Protein AF-A0A4P1QX45-F1 (afdb_monomer_lite)

Structure (mmCIF, N/CA/C/O backbone):
data_AF-A0A4P1QX45-F1
#
_entry.id   AF-A0A4P1QX45-F1
#
loop_
_atom_site.group_PDB
_atom_site.id
_atom_site.type_symbol
_atom_site.label_atom_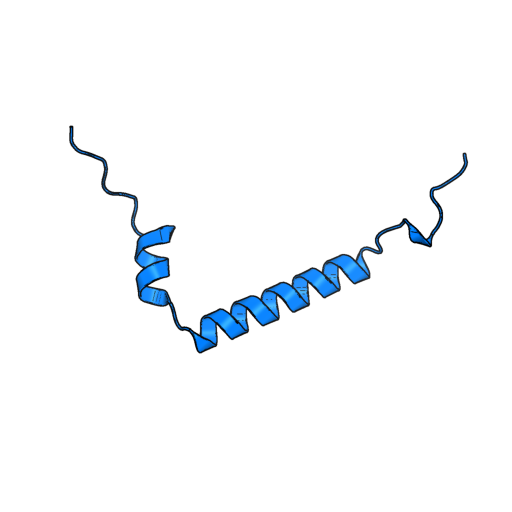id
_atom_site.label_alt_id
_atom_site.label_comp_id
_atom_site.label_asym_id
_atom_site.label_entity_id
_atom_site.label_seq_id
_atom_site.pdbx_PDB_ins_code
_atom_site.Cartn_x
_atom_site.Cartn_y
_atom_site.Cartn_z
_atom_site.occupancy
_atom_site.B_iso_or_equiv
_atom_site.auth_seq_id
_atom_site.auth_comp_id
_atom_site.auth_asym_id
_atom_site.auth_atom_id
_atom_site.pdbx_PDB_model_num
ATOM 1 N N . MET A 1 1 ? 35.278 -3.919 -15.790 1.00 44.28 1 MET A N 1
ATOM 2 C CA . MET A 1 1 ? 34.139 -3.676 -14.877 1.00 44.28 1 MET A CA 1
ATOM 3 C C . MET A 1 1 ? 32.957 -4.500 -15.369 1.00 44.28 1 MET A C 1
ATOM 5 O O . MET A 1 1 ? 32.281 -4.082 -16.299 1.00 44.28 1 MET A O 1
ATOM 9 N N . ALA A 1 2 ? 32.772 -5.716 -14.852 1.00 56.81 2 ALA A N 1
ATOM 10 C CA . ALA A 1 2 ? 31.665 -6.572 -15.278 1.00 56.81 2 ALA A CA 1
ATOM 11 C C . ALA A 1 2 ? 30.380 -6.113 -14.567 1.00 56.81 2 ALA A C 1
ATOM 13 O O . ALA A 1 2 ? 30.243 -6.284 -13.359 1.00 56.81 2 ALA A O 1
ATOM 14 N N . GLY A 1 3 ? 29.480 -5.448 -15.294 1.00 68.50 3 GLY A N 1
ATOM 15 C CA . GLY A 1 3 ? 28.172 -5.053 -14.770 1.00 68.50 3 GLY A CA 1
ATOM 16 C C . GLY A 1 3 ? 27.267 -6.268 -14.544 1.00 68.50 3 GLY A C 1
ATOM 17 O O . GLY A 1 3 ? 27.342 -7.245 -15.285 1.00 68.50 3 GLY A O 1
ATOM 18 N N . LEU A 1 4 ? 26.401 -6.195 -13.527 1.00 67.12 4 LEU A N 1
ATOM 19 C CA . LEU A 1 4 ? 25.413 -7.234 -13.218 1.00 67.12 4 LEU A CA 1
ATOM 20 C C . LEU A 1 4 ? 24.531 -7.544 -14.447 1.00 67.12 4 LEU A C 1
ATOM 22 O O . LEU A 1 4 ? 24.118 -6.612 -15.152 1.00 67.12 4 LEU A O 1
ATOM 26 N N . PRO A 1 5 ? 24.216 -8.829 -14.705 1.00 71.31 5 PRO A N 1
ATOM 27 C CA . PRO A 1 5 ? 23.468 -9.246 -15.886 1.00 71.31 5 PRO A CA 1
ATOM 28 C C . PRO A 1 5 ? 22.095 -8.569 -15.915 1.00 71.31 5 PRO A C 1
ATOM 30 O O . PRO A 1 5 ? 21.439 -8.434 -14.884 1.00 71.31 5 PRO A O 1
ATOM 33 N N . ALA A 1 6 ? 21.637 -8.154 -17.100 1.00 65.44 6 ALA A N 1
ATOM 34 C CA . ALA A 1 6 ? 20.413 -7.361 -17.280 1.00 65.44 6 ALA A CA 1
ATOM 35 C C . ALA A 1 6 ? 19.157 -7.975 -16.625 1.00 65.44 6 ALA A C 1
ATOM 37 O O . ALA A 1 6 ? 18.258 -7.247 -16.221 1.00 65.44 6 ALA A O 1
ATOM 38 N N . LYS A 1 7 ? 19.127 -9.302 -16.453 1.00 65.62 7 LYS A N 1
ATOM 39 C CA . LYS A 1 7 ? 18.058 -10.056 -15.778 1.00 65.62 7 LYS A CA 1
ATOM 40 C C . LYS A 1 7 ? 18.007 -9.855 -14.255 1.00 65.62 7 LYS A C 1
ATOM 42 O O . LYS A 1 7 ? 16.945 -10.027 -13.672 1.00 65.62 7 LYS A O 1
ATOM 47 N N . LEU A 1 8 ? 19.126 -9.489 -13.622 1.00 64.81 8 LEU A N 1
ATOM 48 C CA . LEU A 1 8 ? 19.203 -9.130 -12.198 1.00 64.81 8 LEU A CA 1
ATOM 49 C C . LEU A 1 8 ? 18.971 -7.633 -11.947 1.00 64.81 8 LEU A C 1
ATOM 51 O O . LEU A 1 8 ? 18.917 -7.199 -10.798 1.00 64.81 8 LEU A O 1
ATOM 55 N N . ARG A 1 9 ? 18.841 -6.824 -13.004 1.00 70.62 9 ARG A N 1
ATOM 5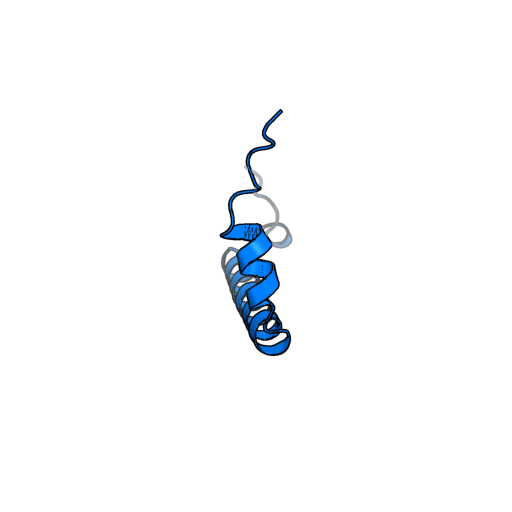6 C CA . ARG A 1 9 ? 18.575 -5.392 -12.871 1.00 70.62 9 ARG A CA 1
ATOM 57 C C . ARG A 1 9 ? 17.072 -5.213 -12.725 1.00 70.62 9 ARG A C 1
ATOM 59 O O . ARG A 1 9 ? 16.331 -5.292 -13.702 1.00 70.62 9 ARG A O 1
ATOM 66 N N . LEU A 1 10 ? 16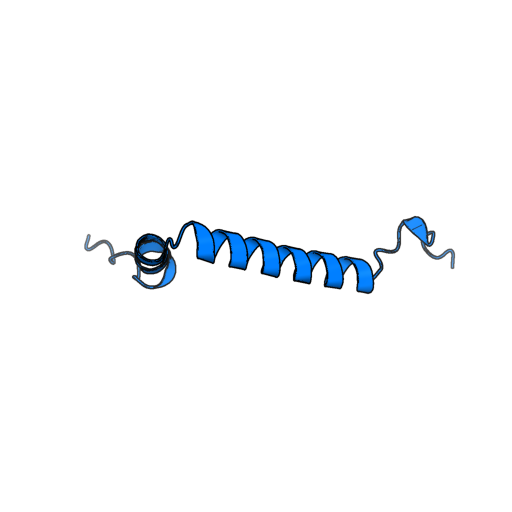.628 -4.992 -11.492 1.00 78.00 10 LEU A N 1
ATOM 67 C CA . LEU A 1 10 ? 15.245 -4.644 -11.208 1.00 78.00 10 LEU A CA 1
ATOM 68 C C . LEU A 1 10 ? 14.922 -3.341 -11.949 1.00 78.00 10 LEU A C 1
ATOM 70 O O . LEU A 1 10 ? 15.465 -2.282 -11.633 1.00 78.00 10 LEU A O 1
ATOM 74 N N . GLN A 1 11 ? 14.104 -3.430 -12.998 1.00 86.19 11 GLN A N 1
ATOM 75 C CA . GLN A 1 11 ? 13.785 -2.259 -13.801 1.00 86.19 11 GLN A CA 1
ATOM 76 C C . GLN A 1 11 ? 12.914 -1.307 -12.967 1.00 86.19 11 GLN A C 1
ATOM 78 O O . GLN A 1 11 ? 11.882 -1.740 -12.447 1.00 86.19 11 GLN A O 1
ATOM 83 N N . PRO A 1 12 ? 13.268 -0.013 -12.858 1.00 87.81 12 PRO A N 1
ATOM 84 C CA . PRO A 1 12 ? 12.478 0.954 -12.094 1.00 87.81 12 PRO A CA 1
ATOM 85 C C . PRO A 1 12 ? 11.013 1.031 -12.542 1.00 87.81 12 PRO A C 1
ATOM 87 O O . PRO A 1 12 ? 10.122 1.255 -11.727 1.00 87.81 12 PRO A O 1
ATOM 90 N N . SER A 1 13 ? 10.748 0.787 -13.829 1.00 90.31 13 SER A N 1
ATOM 91 C CA . SER A 1 13 ? 9.401 0.694 -14.403 1.00 90.31 13 SER A CA 1
ATOM 92 C C . SER A 1 13 ? 8.574 -0.440 -13.791 1.00 90.31 13 SER A C 1
ATOM 94 O O . SER A 1 13 ? 7.397 -0.242 -13.492 1.00 90.31 13 SER A O 1
ATOM 96 N N . VAL A 1 14 ? 9.185 -1.603 -13.557 1.00 90.06 14 VAL A N 1
ATOM 97 C CA . VAL A 1 14 ? 8.534 -2.768 -12.942 1.00 90.06 14 VAL A CA 1
ATOM 98 C C . VAL A 1 14 ? 8.218 -2.476 -11.480 1.00 90.06 14 VAL A C 1
ATOM 100 O O . VAL A 1 14 ? 7.097 -2.719 -11.045 1.00 90.06 14 VAL A O 1
ATOM 103 N N . VAL A 1 15 ? 9.156 -1.871 -10.746 1.00 92.12 15 VAL A N 1
ATOM 104 C CA . VAL A 1 15 ? 8.938 -1.467 -9.345 1.00 92.12 15 VAL A CA 1
ATOM 105 C C . VAL A 1 15 ? 7.808 -0.450 -9.239 1.00 92.12 15 VAL A C 1
ATOM 107 O O . VAL A 1 15 ? 6.893 -0.620 -8.438 1.00 92.12 15 VAL A O 1
ATOM 110 N N . LYS A 1 16 ? 7.833 0.584 -10.087 1.00 94.81 16 LYS A N 1
ATOM 111 C CA . LYS A 1 16 ? 6.787 1.608 -10.128 1.00 94.81 16 LYS A CA 1
ATOM 112 C C . LYS A 1 16 ? 5.425 0.997 -10.452 1.00 94.81 16 LYS A C 1
ATOM 114 O O . LYS A 1 16 ? 4.442 1.330 -9.801 1.00 94.81 16 LYS A O 1
ATOM 119 N N . SER A 1 17 ? 5.372 0.084 -11.419 1.00 96.12 17 SER A N 1
ATOM 120 C CA . SER A 1 17 ? 4.128 -0.593 -11.799 1.00 96.12 17 SER A CA 1
ATOM 121 C C . SER A 1 17 ? 3.594 -1.462 -10.662 1.00 96.12 17 SER A C 1
ATOM 123 O O . SER A 1 17 ? 2.410 -1.385 -10.351 1.00 96.12 17 SER A O 1
ATOM 125 N N . ALA A 1 18 ? 4.458 -2.231 -9.996 1.00 96.25 18 ALA A N 1
ATOM 126 C CA . ALA A 1 18 ? 4.073 -3.043 -8.845 1.00 96.25 18 ALA A CA 1
ATOM 127 C C . ALA A 1 18 ? 3.556 -2.180 -7.683 1.00 96.25 18 ALA A C 1
ATOM 129 O O . ALA A 1 18 ? 2.531 -2.505 -7.091 1.00 96.25 18 ALA A O 1
ATOM 130 N N . ALA A 1 19 ? 4.211 -1.050 -7.402 1.00 97.25 19 ALA A N 1
ATOM 131 C CA . ALA A 1 19 ? 3.756 -0.108 -6.385 1.00 97.25 19 ALA A CA 1
ATOM 132 C C . ALA A 1 19 ? 2.374 0.473 -6.725 1.00 97.25 19 ALA A C 1
ATOM 134 O O . ALA A 1 19 ? 1.495 0.501 -5.868 1.00 97.25 19 ALA A O 1
ATOM 135 N N . LEU A 1 20 ? 2.153 0.881 -7.979 1.00 98.12 20 LEU A N 1
ATOM 136 C CA . LEU A 1 20 ? 0.864 1.421 -8.424 1.00 98.12 20 LEU A CA 1
ATOM 137 C C . LEU A 1 20 ? -0.262 0.386 -8.325 1.00 98.12 20 LEU A C 1
ATOM 139 O O . LEU A 1 20 ? -1.332 0.700 -7.807 1.00 98.12 20 LEU A O 1
ATOM 143 N N . TRP A 1 21 ? -0.016 -0.851 -8.762 1.00 97.62 21 TRP A N 1
ATOM 144 C CA . TRP A 1 21 ? -0.985 -1.940 -8.617 1.00 97.62 21 TRP A CA 1
ATOM 145 C C . TRP A 1 21 ? -1.243 -2.298 -7.153 1.00 97.62 21 TRP A C 1
ATOM 147 O O . TRP A 1 21 ? -2.387 -2.553 -6.784 1.00 97.62 21 TRP A O 1
ATOM 157 N N . GLY A 1 22 ? -0.212 -2.257 -6.307 1.00 97.88 22 GLY A N 1
ATOM 158 C CA . GLY A 1 22 ? -0.351 -2.443 -4.866 1.00 97.88 22 GLY A CA 1
ATOM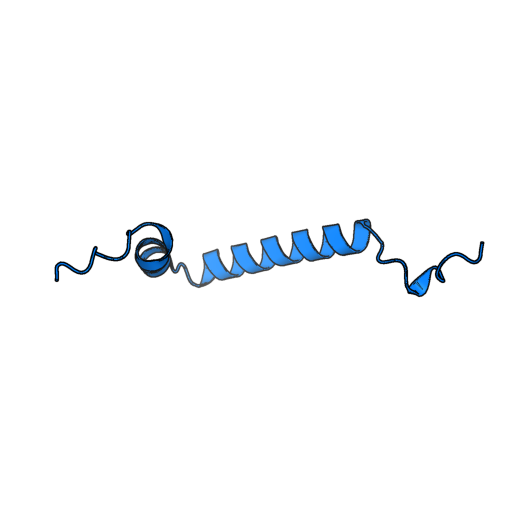 159 C C . GLY A 1 22 ? -1.246 -1.379 -4.230 1.00 97.88 22 GLY A C 1
ATOM 160 O O . GLY A 1 22 ? -2.162 -1.723 -3.487 1.00 97.88 22 GLY A O 1
ATOM 161 N N . VAL A 1 23 ? -1.044 -0.102 -4.574 1.00 97.56 23 VAL A N 1
ATOM 162 C CA . VAL A 1 23 ? -1.912 0.997 -4.118 1.00 97.56 23 VAL A CA 1
ATOM 163 C C . VAL A 1 23 ? -3.345 0.782 -4.597 1.00 97.56 23 VAL A C 1
ATOM 165 O O . VAL A 1 23 ? -4.262 0.849 -3.787 1.00 97.56 23 VAL A O 1
ATOM 168 N N . ALA A 1 24 ? -3.547 0.456 -5.876 1.00 97.62 24 ALA A N 1
ATOM 169 C CA . ALA A 1 24 ? -4.882 0.209 -6.417 1.00 97.62 24 ALA A CA 1
ATOM 170 C C . ALA A 1 24 ? -5.604 -0.937 -5.686 1.00 97.62 24 ALA A C 1
ATOM 172 O O . ALA A 1 24 ? -6.766 -0.790 -5.306 1.00 97.62 24 ALA A O 1
ATOM 173 N N . ALA A 1 25 ? -4.913 -2.052 -5.430 1.00 97.38 25 ALA A N 1
ATOM 174 C CA . ALA A 1 25 ? -5.466 -3.185 -4.692 1.00 97.38 25 ALA A CA 1
ATOM 175 C C . ALA A 1 25 ? -5.779 -2.824 -3.233 1.00 97.38 25 ALA A C 1
ATOM 177 O O .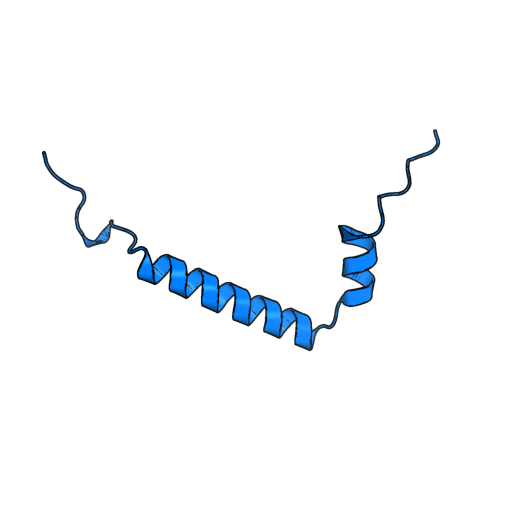 ALA A 1 25 ? -6.851 -3.163 -2.732 1.00 97.38 25 ALA A O 1
ATOM 178 N N . ALA A 1 26 ? -4.882 -2.096 -2.563 1.00 95.62 26 ALA A N 1
ATOM 179 C CA . ALA A 1 26 ? -5.094 -1.640 -1.193 1.00 95.62 26 ALA A CA 1
ATOM 180 C C . ALA A 1 26 ? -6.296 -0.690 -1.096 1.00 95.62 26 ALA A C 1
ATOM 182 O O . ALA A 1 26 ? -7.148 -0.863 -0.227 1.00 95.62 26 ALA A O 1
ATOM 183 N N . THR A 1 27 ? -6.409 0.274 -2.013 1.00 95.75 27 THR A N 1
ATOM 184 C CA . THR A 1 27 ? -7.553 1.190 -2.082 1.00 95.75 27 THR A CA 1
ATOM 185 C C . THR A 1 27 ? -8.849 0.443 -2.393 1.00 95.75 27 THR A C 1
ATOM 187 O O . THR A 1 27 ? -9.866 0.724 -1.764 1.00 95.75 27 THR A O 1
ATOM 190 N N . GLY A 1 28 ? -8.826 -0.535 -3.301 1.00 96.19 28 GLY A N 1
ATOM 191 C CA . GLY A 1 28 ? -9.989 -1.375 -3.598 1.00 96.19 28 GLY A CA 1
ATOM 192 C C . GLY A 1 28 ? -10.436 -2.213 -2.398 1.00 96.19 28 GLY A C 1
ATOM 193 O O . GLY A 1 28 ? -11.622 -2.252 -2.078 1.00 96.19 28 GLY A O 1
ATOM 194 N N . GLY A 1 29 ? -9.490 -2.820 -1.679 1.00 95.00 29 GLY A N 1
ATOM 195 C CA . GLY A 1 29 ? -9.770 -3.547 -0.440 1.00 95.00 29 GLY A CA 1
ATOM 196 C C . GLY A 1 29 ? -10.317 -2.634 0.659 1.00 95.00 29 GLY A C 1
ATOM 197 O O . GLY A 1 29 ? -11.291 -2.983 1.323 1.00 95.00 29 GLY A O 1
ATOM 198 N N . LEU A 1 30 ? -9.752 -1.433 0.804 1.00 92.94 30 LEU A N 1
ATOM 199 C CA . LEU A 1 30 ? -10.240 -0.421 1.740 1.00 92.94 30 LEU A CA 1
ATOM 200 C C . LEU A 1 30 ? -11.666 0.031 1.401 1.00 92.94 30 LEU A C 1
ATOM 202 O O . LEU A 1 30 ? -12.484 0.193 2.305 1.00 92.94 30 LEU A O 1
ATOM 206 N N . TYR A 1 31 ? -11.972 0.198 0.113 1.00 91.94 31 TYR A N 1
ATOM 207 C CA . TYR A 1 31 ? -13.314 0.529 -0.360 1.00 91.94 31 TYR A CA 1
ATOM 208 C C . TYR A 1 31 ? -14.320 -0.591 -0.073 1.00 91.94 31 TYR A C 1
ATOM 210 O O . TYR A 1 31 ? -15.443 -0.301 0.322 1.00 91.94 31 TYR A O 1
ATOM 218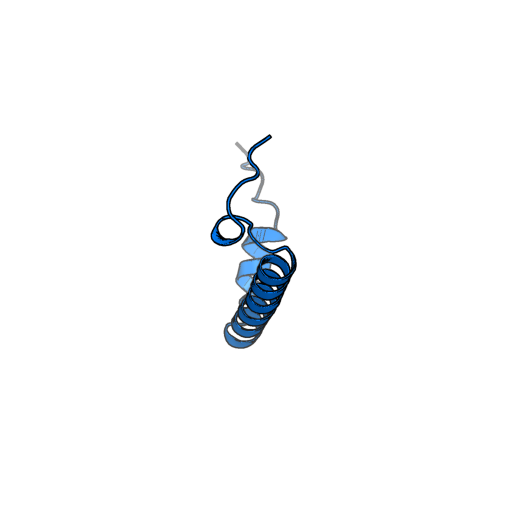 N N . LEU A 1 32 ? -13.918 -1.854 -0.230 1.00 95.00 32 LEU A N 1
ATOM 219 C CA . LEU A 1 32 ? -14.802 -3.004 -0.033 1.00 95.00 32 LEU A CA 1
ATOM 220 C C . LEU A 1 32 ? -15.063 -3.312 1.450 1.00 95.00 32 LEU A C 1
ATOM 222 O O . LEU A 1 32 ? -16.194 -3.589 1.831 1.00 95.00 32 LEU A O 1
ATOM 226 N N . VAL A 1 33 ? -14.026 -3.269 2.290 1.00 91.94 33 VAL A N 1
ATOM 227 C CA . VAL A 1 33 ? -14.128 -3.605 3.723 1.00 91.94 33 VAL A CA 1
ATOM 228 C C . VAL A 1 33 ? -14.596 -2.404 4.559 1.00 91.94 33 VAL A C 1
ATOM 230 O O . VAL A 1 33 ? -15.101 -2.582 5.664 1.00 91.94 33 VAL A O 1
ATOM 233 N N . GLN A 1 34 ? -14.414 -1.178 4.052 1.00 91.19 34 GLN A N 1
ATOM 234 C CA . GLN A 1 34 ? -14.703 0.092 4.737 1.00 91.19 34 GLN A CA 1
ATOM 235 C C . GLN A 1 34 ? -14.303 0.120 6.234 1.00 91.19 34 GLN A C 1
ATOM 237 O O . GLN A 1 34 ? -15.116 0.483 7.089 1.00 91.19 34 GLN A O 1
ATOM 242 N N . PRO A 1 35 ? -13.050 -0.220 6.606 1.00 88.31 35 PRO A N 1
ATOM 243 C CA . PRO A 1 35 ? -12.637 -0.424 7.999 1.00 88.31 35 PRO A CA 1
ATOM 244 C C . PRO A 1 35 ? -12.370 0.886 8.772 1.00 88.31 35 PRO A C 1
ATOM 246 O O . PRO A 1 35 ? -11.456 0.965 9.594 1.00 88.31 35 PRO A O 1
ATOM 249 N N . TRP A 1 36 ? -13.146 1.946 8.535 1.00 88.06 36 TRP A N 1
ATOM 250 C CA . TRP A 1 36 ? -12.862 3.293 9.052 1.00 88.06 36 TRP A CA 1
ATOM 251 C C . TRP A 1 36 ? -12.865 3.388 10.580 1.00 88.06 36 TRP A C 1
ATOM 253 O O . TRP A 1 36 ? -12.076 4.141 11.146 1.00 88.06 36 TRP A O 1
ATOM 263 N N . GLY A 1 37 ? -13.729 2.626 11.256 1.00 84.81 37 GLY A N 1
ATOM 264 C CA . GLY A 1 37 ? -13.775 2.595 12.721 1.00 84.81 37 GLY A CA 1
ATOM 265 C C . GLY A 1 37 ? -12.501 2.011 13.336 1.00 84.81 37 GLY A C 1
ATOM 266 O O . GLY A 1 37 ? -11.987 2.547 14.313 1.00 84.81 37 GLY A O 1
ATOM 267 N N . TRP A 1 38 ? -11.957 0.956 12.725 1.00 86.38 38 TRP A N 1
ATOM 268 C CA . TRP A 1 38 ? -10.685 0.363 13.135 1.00 86.38 38 TRP A CA 1
ATOM 269 C C . TRP A 1 38 ? -9.508 1.296 12.825 1.00 86.38 38 TRP A C 1
ATOM 271 O O . TRP A 1 38 ? -8.702 1.557 13.710 1.00 86.38 38 TRP A O 1
ATOM 281 N N . ILE A 1 39 ? -9.456 1.893 11.626 1.00 87.44 39 ILE A N 1
ATOM 282 C CA . ILE A 1 39 ? -8.376 2.824 11.243 1.00 87.44 39 ILE A CA 1
ATOM 283 C C . ILE A 1 39 ? -8.284 4.006 12.210 1.00 87.44 39 ILE A C 1
ATOM 285 O O . ILE A 1 39 ? -7.183 4.381 12.611 1.00 87.44 39 ILE A O 1
ATOM 289 N N . LYS A 1 40 ? -9.425 4.584 12.607 1.00 84.56 40 LYS A N 1
ATOM 290 C CA . LYS A 1 40 ? -9.452 5.681 13.583 1.00 84.56 40 LYS A CA 1
ATOM 291 C C . LYS A 1 40 ? -8.826 5.261 14.911 1.00 84.56 40 LYS A C 1
ATOM 293 O O . LYS A 1 40 ? -7.936 5.953 15.386 1.00 84.56 40 LYS A O 1
ATOM 298 N N . LYS A 1 41 ? -9.212 4.098 15.434 1.00 83.75 41 LYS A N 1
ATOM 299 C CA . LYS A 1 41 ? -8.665 3.542 16.680 1.00 83.75 41 LYS A CA 1
ATOM 300 C C . LYS A 1 41 ? -7.176 3.200 16.592 1.00 83.75 41 LYS A C 1
ATOM 302 O O . LYS A 1 41 ? -6.453 3.352 17.563 1.00 83.75 41 LYS A O 1
ATOM 307 N N . THR A 1 42 ? -6.713 2.715 15.440 1.00 83.12 42 THR A N 1
ATOM 308 C CA . THR A 1 42 ? -5.331 2.238 15.274 1.00 83.12 42 THR A CA 1
ATOM 309 C C . THR A 1 42 ? -4.337 3.349 14.940 1.00 83.12 42 THR A C 1
ATOM 311 O O . THR A 1 42 ? -3.186 3.263 15.358 1.00 83.12 42 THR A O 1
ATOM 314 N N . PHE A 1 43 ? -4.743 4.369 14.179 1.00 82.88 43 PHE A N 1
ATOM 315 C CA . PHE A 1 43 ? -3.814 5.372 13.642 1.00 82.88 43 PHE A CA 1
ATOM 316 C C . PHE A 1 43 ? -4.110 6.816 14.059 1.00 82.88 43 PHE A C 1
ATOM 318 O O . PHE A 1 43 ? -3.202 7.643 13.999 1.00 82.88 43 PHE A O 1
ATOM 325 N N . LEU A 1 44 ? -5.351 7.149 14.435 1.00 79.38 44 LEU A N 1
ATOM 326 C CA . LEU A 1 44 ? -5.754 8.528 14.756 1.00 79.38 44 LEU A CA 1
ATOM 327 C C . LEU A 1 44 ? -5.963 8.747 16.257 1.00 79.38 44 LEU A C 1
ATOM 329 O O . LEU A 1 44 ? -5.666 9.828 16.762 1.00 79.38 44 LEU A O 1
ATOM 333 N N . GLU A 1 45 ? -6.443 7.738 16.976 1.00 76.25 45 GLU A N 1
ATOM 334 C CA . GLU A 1 45 ? -6.488 7.750 18.432 1.00 76.25 45 GLU A CA 1
ATOM 335 C C . GLU A 1 45 ? -5.091 7.429 18.964 1.00 76.25 45 GLU A C 1
ATOM 337 O O . GLU A 1 45 ? -4.502 6.387 18.676 1.00 76.25 45 GLU A O 1
ATOM 342 N N . LYS A 1 46 ? -4.522 8.372 19.718 1.00 65.94 46 LYS A N 1
ATOM 343 C CA . LYS A 1 46 ? -3.293 8.128 20.467 1.00 65.94 46 LYS A CA 1
ATOM 344 C C . LYS A 1 46 ? -3.621 7.025 21.484 1.00 65.94 46 LYS A C 1
ATOM 346 O O . LYS A 1 46 ? -4.638 7.185 22.161 1.00 65.94 46 LYS A O 1
ATOM 351 N N . PRO A 1 47 ? -2.827 5.940 21.597 1.00 64.56 47 PRO A N 1
ATOM 352 C CA . PRO A 1 47 ? -3.046 4.956 22.653 1.00 64.56 47 PRO A CA 1
ATOM 353 C C . PRO A 1 47 ? -3.143 5.724 23.969 1.00 64.56 47 PRO A C 1
ATOM 355 O O . PRO A 1 47 ? -2.297 6.593 24.217 1.00 64.56 47 PRO A O 1
ATOM 358 N N . GLU A 1 48 ? -4.225 5.502 24.723 1.00 64.81 48 GLU A N 1
ATOM 359 C CA . GLU A 1 48 ? -4.462 6.210 25.980 1.00 64.81 48 GLU A CA 1
ATOM 360 C C . GLU A 1 48 ? -3.166 6.153 26.794 1.00 64.81 48 GLU A C 1
ATOM 362 O O . GLU A 1 48 ? -2.607 5.061 26.944 1.00 64.81 48 GLU A O 1
ATOM 367 N N . PRO A 1 49 ? -2.612 7.298 27.241 1.00 60.75 49 PRO A N 1
ATOM 368 C CA . PRO A 1 49 ? -1.454 7.257 28.112 1.00 60.75 49 PRO A CA 1
ATOM 369 C C . PRO A 1 49 ? -1.878 6.439 29.329 1.00 60.75 49 PRO A C 1
ATOM 371 O O . PRO A 1 49 ? -2.784 6.858 30.046 1.00 60.75 49 PRO A O 1
ATOM 374 N N . GLU A 1 50 ? -1.277 5.258 29.507 1.00 63.06 50 GLU A N 1
ATOM 375 C CA . GLU A 1 50 ? -1.412 4.460 30.722 1.00 63.06 50 GLU A CA 1
ATOM 376 C C . GLU A 1 50 ? -1.111 5.397 31.896 1.00 63.06 50 GLU A C 1
ATOM 378 O O . GLU A 1 50 ? 0.045 5.718 32.174 1.00 63.06 50 GLU A O 1
ATOM 383 N N . GLN A 1 51 ? -2.162 5.896 32.550 1.00 57.69 51 GLN A N 1
ATOM 384 C CA . GLN A 1 51 ? -2.043 6.543 33.843 1.00 57.69 51 GLN A CA 1
ATOM 385 C C . GLN A 1 51 ? -1.757 5.424 34.840 1.00 57.69 51 GLN A C 1
ATOM 387 O O . GLN A 1 51 ? -2.669 4.761 35.334 1.00 57.69 51 GLN A O 1
ATOM 392 N N . LYS A 1 52 ? -0.469 5.181 35.065 1.00 50.97 52 LYS A N 1
ATOM 393 C CA . LYS A 1 52 ? 0.043 4.545 36.273 1.00 50.97 52 LYS A CA 1
ATOM 394 C C . LYS A 1 52 ? 0.751 5.587 37.117 1.00 50.97 52 LYS A C 1
ATOM 396 O O . LYS A 1 52 ? 1.507 6.391 36.528 1.00 50.97 52 LYS A O 1
#

Radius of gyration: 20.15 Å; chains: 1; bounding box: 49×19×54 Å

Organism: Lupinus angustifolius (NCBI:txid3871)

Secondary structure (DSSP, 8-state):
--PPPGGGS--HHHHHHHHHHHHHHHHHHHHHH--HHHHIIIIISPPP----

Foldseek 3Di:
DDDDPPVPPPDVVNVVVVVVVVVVVVVVVCVVVVPVVVCCVPPVDDPPPPPD

pLDDT: mean 82.08, std 14.44, range [44.28, 98.12]

Sequence (52 aa):
MAGLPAKLRLQPSVVKSAALWGVAAATGGLYLVQPWGWIKKTFLEKPEPEQK